Protein AF-A0A353LZI5-F1 (afdb_monomer_lite)

Structure (mmCIF, N/CA/C/O backbone):
data_AF-A0A353LZI5-F1
#
_entry.id   AF-A0A353LZI5-F1
#
loop_
_atom_site.group_PDB
_atom_site.id
_atom_site.type_symbol
_atom_site.label_atom_id
_atom_site.label_alt_id
_atom_site.label_comp_id
_atom_site.label_asym_id
_atom_site.label_entity_id
_atom_site.label_seq_id
_atom_site.pdbx_PDB_ins_code
_atom_site.Cartn_x
_atom_site.Cartn_y
_atom_site.Cartn_z
_atom_site.occupancy
_atom_site.B_iso_or_equiv
_atom_site.auth_seq_id
_atom_site.auth_comp_id
_atom_site.auth_asym_id
_atom_site.auth_atom_id
_atom_site.pdbx_PDB_model_num
ATOM 1 N N . ALA A 1 1 ? 11.999 22.921 -27.266 1.00 48.50 1 ALA A N 1
ATOM 2 C CA . ALA A 1 1 ? 13.256 23.153 -26.525 1.00 48.50 1 ALA A CA 1
ATOM 3 C C . ALA A 1 1 ? 12.913 23.659 -25.127 1.00 48.50 1 ALA A C 1
ATOM 5 O O . ALA A 1 1 ? 12.095 24.564 -25.019 1.00 48.50 1 ALA A O 1
ATOM 6 N N . ALA A 1 2 ? 13.451 23.033 -24.078 1.00 52.31 2 ALA A N 1
ATOM 7 C CA . ALA A 1 2 ? 13.257 23.454 -22.689 1.00 52.31 2 ALA A CA 1
ATOM 8 C C . ALA A 1 2 ? 13.942 24.813 -22.430 1.00 52.31 2 ALA A C 1
ATOM 10 O O . ALA A 1 2 ? 14.974 25.108 -23.028 1.00 52.31 2 ALA A O 1
ATOM 11 N N . THR A 1 3 ? 13.357 25.656 -21.578 1.00 60.66 3 THR A N 1
ATOM 12 C CA . THR A 1 3 ? 13.856 27.009 -21.280 1.00 60.66 3 THR A CA 1
ATOM 13 C C . THR A 1 3 ? 15.207 26.988 -20.537 1.00 60.66 3 THR A C 1
ATOM 15 O O . THR A 1 3 ? 15.483 26.030 -19.812 1.00 60.66 3 THR A O 1
ATOM 18 N N . PRO A 1 4 ? 16.030 28.058 -20.622 1.00 64.25 4 PRO A N 1
ATOM 19 C CA . PRO A 1 4 ? 17.327 28.165 -19.926 1.00 64.25 4 PRO A CA 1
ATOM 20 C C . PRO A 1 4 ? 17.268 27.943 -18.400 1.00 64.25 4 PRO A C 1
ATOM 22 O O . PRO A 1 4 ? 18.258 27.586 -17.761 1.00 64.25 4 PRO A O 1
ATOM 25 N N . TYR A 1 5 ? 16.086 28.130 -17.807 1.00 63.91 5 TYR A N 1
ATOM 26 C CA . TYR A 1 5 ? 15.803 27.863 -16.396 1.00 63.91 5 TYR A CA 1
ATOM 27 C C . TYR A 1 5 ? 15.855 26.369 -16.042 1.00 63.91 5 TYR A C 1
ATOM 29 O O . TYR A 1 5 ? 16.251 26.001 -14.937 1.00 63.91 5 TYR A O 1
ATOM 37 N N . LEU A 1 6 ? 15.463 25.500 -16.976 1.00 56.94 6 LEU A N 1
ATOM 38 C CA . LEU A 1 6 ? 15.474 24.053 -16.778 1.00 56.94 6 LEU A CA 1
ATOM 39 C C . LEU A 1 6 ? 16.879 23.470 -16.972 1.00 56.94 6 LEU A C 1
ATOM 41 O O . LEU A 1 6 ? 17.226 22.511 -16.292 1.00 56.94 6 LEU A O 1
ATOM 45 N N . SER A 1 7 ? 17.715 24.078 -17.821 1.00 58.09 7 SER A N 1
ATOM 46 C CA . SER A 1 7 ? 19.085 23.609 -18.086 1.00 58.09 7 SER A CA 1
ATOM 47 C C . SER A 1 7 ? 20.073 23.836 -16.936 1.00 58.09 7 SER A C 1
ATOM 49 O O . SER A 1 7 ? 21.088 23.149 -16.868 1.00 58.09 7 SER A O 1
ATOM 51 N N . SER A 1 8 ? 19.805 24.779 -16.026 1.00 66.25 8 SER A N 1
ATOM 52 C CA . SER A 1 8 ? 20.665 25.039 -14.857 1.00 66.25 8 SER A CA 1
ATOM 53 C C . SER A 1 8 ? 20.353 24.133 -13.662 1.00 66.25 8 SER A C 1
ATOM 55 O O . SER A 1 8 ? 21.156 24.023 -12.733 1.00 66.25 8 SER A O 1
ATOM 57 N N . LYS A 1 9 ? 19.202 23.453 -13.673 1.00 54.34 9 LYS A N 1
ATOM 58 C CA . LYS A 1 9 ? 18.835 22.479 -12.648 1.00 54.34 9 LYS A CA 1
ATOM 59 C C . LYS A 1 9 ? 19.302 21.096 -13.102 1.00 54.34 9 LYS A C 1
ATOM 61 O O . LYS A 1 9 ? 18.987 20.660 -14.202 1.00 54.34 9 LYS A O 1
ATOM 66 N N . LYS A 1 10 ? 20.016 20.369 -12.235 1.00 53.50 10 LYS A N 1
ATOM 67 C CA . LYS A 1 10 ? 20.370 18.948 -12.429 1.00 53.50 10 LYS A CA 1
ATOM 68 C C . LYS A 1 10 ? 19.124 18.052 -12.307 1.00 53.50 10 LYS A C 1
ATOM 70 O O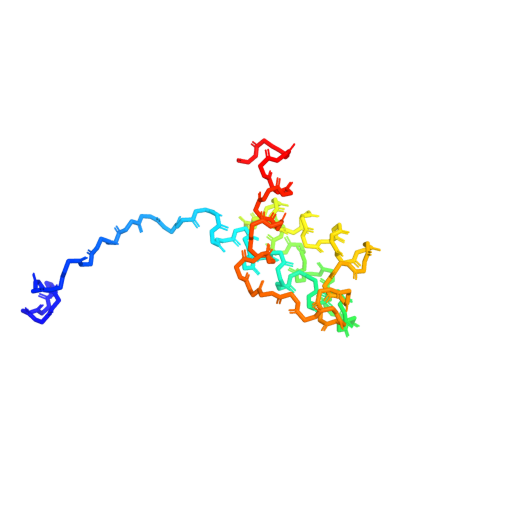 . LYS A 1 10 ? 19.065 17.181 -11.443 1.00 53.50 10 LYS A O 1
ATOM 75 N N . ILE A 1 11 ? 18.101 18.295 -13.123 1.00 60.06 11 ILE A N 1
ATOM 76 C CA . ILE A 1 11 ? 16.886 17.484 -13.162 1.00 60.06 11 ILE A CA 1
ATOM 77 C C . ILE A 1 11 ? 17.226 16.231 -13.961 1.00 60.06 11 ILE A C 1
ATOM 79 O O . ILE A 1 11 ? 17.245 16.241 -15.189 1.00 60.06 11 ILE A O 1
ATOM 83 N N . LYS A 1 12 ? 17.533 15.145 -13.252 1.00 53.56 12 LYS A N 1
ATOM 84 C CA . LYS A 1 12 ? 17.519 13.813 -13.847 1.00 53.56 12 LYS A CA 1
ATOM 85 C C . LYS A 1 12 ? 16.055 13.430 -14.036 1.00 53.56 12 LYS A C 1
ATOM 87 O O . LYS A 1 12 ? 15.402 13.023 -13.082 1.00 53.56 12 LYS A O 1
ATOM 92 N N . VAL A 1 13 ? 15.533 13.595 -15.247 1.00 51.12 13 VAL A N 1
ATOM 93 C CA . VAL A 1 13 ? 14.260 12.976 -15.630 1.00 51.12 13 VAL A CA 1
ATOM 94 C C . VAL A 1 13 ? 14.570 11.507 -15.906 1.00 51.12 13 VAL A C 1
ATOM 96 O O . VAL A 1 13 ? 14.896 11.128 -17.027 1.00 51.12 13 VAL A O 1
ATOM 99 N N . GLY A 1 14 ? 14.611 10.703 -14.844 1.00 53.62 14 GLY A N 1
ATOM 100 C CA . GLY A 1 14 ? 14.567 9.252 -14.983 1.00 53.62 14 GLY A CA 1
ATOM 101 C C . GLY A 1 14 ? 13.174 8.839 -15.449 1.00 53.62 14 GLY A C 1
ATOM 102 O O . GLY A 1 14 ? 12.200 9.538 -15.163 1.00 53.62 14 GLY A O 1
ATOM 103 N N . MET A 1 15 ? 13.075 7.711 -16.155 1.00 51.12 15 MET A N 1
ATOM 104 C CA . MET A 1 15 ? 11.809 6.972 -16.244 1.00 51.12 15 MET A CA 1
ATOM 105 C C . MET A 1 15 ? 11.230 6.874 -14.827 1.00 51.12 15 MET A C 1
ATOM 107 O O . MET A 1 15 ? 12.009 6.706 -13.885 1.00 51.12 15 MET A O 1
ATOM 111 N N . ALA A 1 16 ? 9.917 7.078 -14.675 1.00 56.31 16 ALA A N 1
ATOM 112 C CA . ALA A 1 16 ? 9.259 7.060 -13.372 1.00 56.31 16 ALA A CA 1
ATOM 113 C C . ALA A 1 16 ? 9.767 5.861 -12.563 1.00 56.31 16 ALA A C 1
ATOM 115 O O . ALA A 1 16 ? 9.786 4.742 -13.072 1.00 56.31 16 ALA A O 1
ATOM 116 N N . ASP A 1 17 ? 10.269 6.122 -11.356 1.00 75.12 17 ASP A N 1
ATOM 117 C CA . ASP A 1 17 ? 10.768 5.066 -10.485 1.00 75.12 17 ASP A CA 1
ATOM 118 C C . ASP A 1 17 ? 9.596 4.121 -10.212 1.00 75.12 17 ASP A C 1
ATOM 120 O O . ASP A 1 17 ? 8.626 4.516 -9.561 1.00 75.12 17 ASP A O 1
ATOM 124 N N . THR A 1 18 ? 9.656 2.903 -10.751 1.00 82.31 18 THR A N 1
ATOM 125 C CA . THR A 1 18 ? 8.595 1.896 -10.633 1.00 82.31 18 THR A CA 1
ATOM 126 C C . THR A 1 18 ? 8.257 1.639 -9.157 1.00 82.31 18 THR A C 1
ATOM 128 O O . THR A 1 18 ? 7.119 1.337 -8.805 1.00 82.31 18 THR A O 1
ATOM 131 N N . THR A 1 19 ? 9.221 1.866 -8.259 1.00 89.38 19 THR A N 1
ATOM 132 C CA . THR A 1 19 ? 9.042 1.853 -6.803 1.00 89.38 19 THR A CA 1
ATOM 133 C C . THR A 1 19 ? 8.020 2.885 -6.328 1.00 89.38 19 THR A C 1
ATOM 135 O O . THR A 1 19 ? 7.172 2.593 -5.482 1.00 89.38 19 THR A O 1
ATOM 138 N N . LEU A 1 20 ? 8.094 4.106 -6.861 1.00 90.25 20 LEU A N 1
ATOM 139 C CA . LEU A 1 20 ? 7.189 5.191 -6.501 1.00 90.25 20 LEU A CA 1
ATOM 140 C C . LEU A 1 20 ? 5.784 4.935 -7.047 1.00 90.25 20 LEU A C 1
ATOM 142 O O . LEU A 1 20 ? 4.812 5.196 -6.342 1.00 90.25 20 LEU A O 1
ATOM 146 N N . GLU A 1 21 ? 5.680 4.392 -8.260 1.00 91.31 21 GLU A N 1
ATOM 147 C CA . GLU A 1 21 ? 4.402 3.975 -8.842 1.00 91.31 21 GLU A CA 1
ATOM 148 C C . GLU A 1 21 ? 3.722 2.905 -7.978 1.00 91.31 21 GLU A C 1
ATOM 150 O O . GLU A 1 21 ? 2.570 3.083 -7.578 1.00 91.31 21 GLU A O 1
ATOM 155 N N . VAL A 1 22 ? 4.447 1.845 -7.602 1.00 93.81 22 VAL A N 1
ATOM 156 C CA . VAL A 1 22 ? 3.928 0.796 -6.709 1.00 93.81 22 VAL A CA 1
ATOM 157 C C . VAL A 1 22 ? 3.483 1.374 -5.374 1.00 93.81 22 VAL A C 1
ATOM 159 O O . VAL A 1 22 ? 2.397 1.046 -4.896 1.00 93.81 22 VAL A O 1
ATOM 162 N N . PHE A 1 23 ? 4.292 2.252 -4.779 1.00 95.25 23 PHE A N 1
ATOM 163 C CA . PHE A 1 23 ? 3.943 2.897 -3.521 1.00 95.25 23 PHE A CA 1
ATOM 164 C C . PHE A 1 23 ? 2.647 3.711 -3.638 1.00 95.25 23 PHE A C 1
ATOM 166 O O . PHE A 1 23 ? 1.739 3.560 -2.820 1.00 95.25 23 PHE A O 1
ATOM 173 N N . GLN A 1 24 ? 2.532 4.546 -4.672 1.00 94.75 24 GLN A N 1
ATOM 174 C CA . GLN A 1 24 ? 1.357 5.387 -4.896 1.00 94.75 24 GLN A CA 1
ATOM 175 C C . GLN A 1 24 ? 0.104 4.552 -5.175 1.00 94.75 24 GLN A C 1
ATOM 177 O O . GLN A 1 24 ? -0.933 4.789 -4.554 1.00 94.75 24 GLN A O 1
ATOM 182 N N . LEU A 1 25 ? 0.197 3.545 -6.046 1.00 96.00 25 LEU A N 1
ATOM 183 C CA . LEU A 1 25 ? -0.934 2.676 -6.374 1.00 96.00 25 LEU A CA 1
ATOM 184 C C . LEU A 1 25 ? -1.360 1.817 -5.182 1.00 96.00 25 LEU A C 1
ATOM 186 O O . LEU A 1 25 ? -2.559 1.601 -5.001 1.00 96.00 25 LEU A O 1
ATOM 190 N N . ALA A 1 26 ? -0.431 1.394 -4.321 1.00 97.12 26 ALA A N 1
ATOM 191 C CA . ALA A 1 26 ? -0.773 0.699 -3.083 1.00 97.12 26 ALA A CA 1
ATOM 192 C C . ALA A 1 26 ? -1.595 1.587 -2.134 1.00 97.12 26 ALA A C 1
ATOM 194 O O . ALA A 1 26 ? -2.611 1.139 -1.595 1.00 97.12 26 ALA A O 1
ATOM 195 N N . LEU A 1 27 ? -1.207 2.857 -1.966 1.00 96.94 27 LEU A N 1
ATOM 196 C CA . LEU A 1 27 ? -1.954 3.811 -1.140 1.00 96.94 27 LEU A CA 1
ATOM 197 C C . LEU A 1 27 ? -3.337 4.128 -1.717 1.00 96.94 27 LEU A C 1
ATOM 199 O O . LEU A 1 27 ? -4.320 4.115 -0.977 1.00 96.94 27 LEU A O 1
ATOM 203 N N . VAL A 1 28 ? -3.425 4.393 -3.025 1.00 96.88 28 VAL A N 1
ATOM 204 C CA . VAL A 1 28 ? -4.702 4.676 -3.702 1.00 96.88 28 VAL A CA 1
ATOM 205 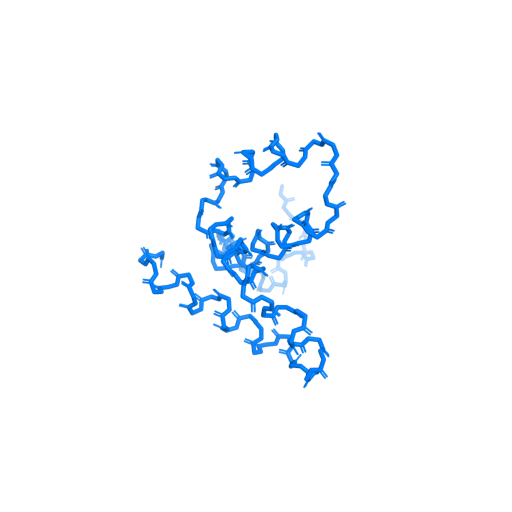C C . VAL A 1 28 ? -5.638 3.477 -3.591 1.00 96.88 28 VAL A C 1
ATOM 207 O O . VAL A 1 28 ? -6.800 3.640 -3.229 1.00 96.88 28 VAL A O 1
ATOM 210 N N . THR A 1 29 ? -5.124 2.266 -3.809 1.00 97.19 29 THR A N 1
ATOM 211 C CA . THR A 1 29 ? -5.895 1.027 -3.652 1.00 97.19 29 THR A CA 1
ATOM 212 C C . THR A 1 29 ? -6.476 0.910 -2.246 1.00 97.19 29 THR A C 1
ATOM 214 O O . THR A 1 29 ? -7.680 0.720 -2.087 1.00 97.19 29 THR A O 1
ATOM 217 N N . ALA A 1 30 ? -5.648 1.075 -1.209 1.00 96.81 30 ALA A N 1
ATOM 218 C CA . ALA A 1 30 ? -6.101 0.995 0.179 1.00 96.81 30 ALA A CA 1
ATOM 219 C C . ALA A 1 30 ? -7.123 2.087 0.535 1.00 96.81 30 ALA A C 1
ATOM 221 O O . ALA A 1 30 ? -8.058 1.848 1.301 1.00 96.81 30 ALA A O 1
ATOM 222 N N . PHE A 1 31 ? -6.963 3.286 -0.026 1.00 95.62 31 PHE A N 1
ATOM 223 C CA . PHE A 1 31 ? -7.900 4.386 0.161 1.00 95.62 31 PHE A CA 1
ATOM 224 C C . PHE A 1 31 ? -9.263 4.104 -0.474 1.00 95.62 31 PHE A C 1
ATOM 226 O O . PHE A 1 31 ? -10.286 4.305 0.179 1.00 95.62 31 PHE A O 1
ATOM 233 N N . GLU A 1 32 ? -9.298 3.614 -1.712 1.00 95.69 32 GLU A N 1
ATOM 234 C CA . GLU A 1 32 ? -10.568 3.319 -2.380 1.00 95.69 32 GLU A CA 1
ATOM 235 C C . GLU A 1 32 ? -11.278 2.116 -1.753 1.00 95.69 32 GLU A C 1
ATOM 237 O O . GLU A 1 32 ? -12.492 2.169 -1.548 1.00 95.69 32 GLU A O 1
ATOM 242 N N . LEU A 1 33 ? -10.528 1.094 -1.317 1.00 95.94 33 LEU A N 1
ATOM 243 C CA . LEU A 1 33 ? -11.070 -0.009 -0.515 1.00 95.94 33 LEU A CA 1
ATOM 244 C C . LEU A 1 33 ? -11.743 0.494 0.768 1.00 95.94 33 LEU A C 1
ATOM 246 O O . LEU A 1 33 ? -12.801 -0.001 1.134 1.00 95.94 33 LEU A O 1
ATOM 250 N N . LYS A 1 34 ? -11.177 1.514 1.425 1.00 95.06 34 LYS A N 1
ATOM 251 C CA . LYS A 1 34 ? -11.783 2.140 2.610 1.00 95.06 34 LYS A CA 1
ATOM 252 C C . LYS A 1 34 ? -13.071 2.911 2.295 1.00 95.06 34 LYS A C 1
ATOM 254 O O . LYS A 1 34 ? -13.923 3.040 3.168 1.00 95.06 34 LYS A O 1
ATOM 259 N N . ARG A 1 35 ? -13.182 3.507 1.104 1.00 92.69 35 ARG A N 1
ATOM 260 C CA . ARG A 1 35 ? -14.328 4.353 0.718 1.00 92.69 35 ARG A CA 1
ATOM 261 C C . ARG A 1 35 ? -15.549 3.563 0.280 1.00 92.69 35 ARG A C 1
ATOM 263 O O . ARG A 1 35 ? -16.635 4.134 0.309 1.00 92.69 35 ARG A O 1
ATOM 270 N N . GLU A 1 36 ? -15.360 2.321 -0.164 1.00 89.56 36 GLU A N 1
ATOM 271 C CA . GLU A 1 36 ? -16.438 1.407 -0.570 1.00 89.56 36 GLU A CA 1
ATOM 272 C C . GLU A 1 36 ? -17.432 2.045 -1.563 1.00 89.56 36 GLU A C 1
ATOM 274 O O . GLU A 1 36 ? -18.649 1.889 -1.469 1.00 89.56 36 GLU A O 1
ATOM 279 N N . HIS A 1 37 ? -16.924 2.818 -2.528 1.00 88.81 37 HIS A N 1
ATOM 280 C CA . HIS A 1 37 ? -17.781 3.526 -3.479 1.00 88.81 37 HIS A CA 1
ATOM 281 C C . HIS A 1 37 ? -18.372 2.581 -4.544 1.00 88.81 37 HIS A C 1
ATOM 283 O O . HIS A 1 37 ? -17.790 1.558 -4.895 1.00 88.81 37 HIS A O 1
ATOM 289 N N . SER A 1 38 ? -19.504 2.956 -5.148 1.00 90.25 38 SER A N 1
ATOM 290 C CA . SER A 1 38 ? -20.277 2.104 -6.079 1.00 90.25 38 SER A CA 1
ATOM 291 C C . SER A 1 38 ? -19.539 1.624 -7.338 1.00 90.25 38 SER A C 1
ATOM 293 O O . SER A 1 38 ? -20.008 0.708 -8.005 1.00 90.25 38 SER A O 1
ATOM 295 N N . ARG A 1 39 ? -18.396 2.230 -7.675 1.00 92.00 39 ARG A N 1
ATOM 296 C CA . ARG A 1 39 ? -17.556 1.869 -8.834 1.00 92.00 39 ARG A CA 1
ATOM 297 C C . ARG A 1 39 ? -16.209 1.275 -8.422 1.00 92.00 39 ARG A C 1
ATOM 299 O O . ARG A 1 39 ? -15.267 1.317 -9.207 1.00 92.00 39 ARG A O 1
ATOM 306 N N . LEU A 1 40 ? -16.091 0.804 -7.181 1.00 92.19 40 LEU A N 1
ATOM 307 C CA . LEU A 1 40 ? -14.830 0.323 -6.623 1.00 92.19 40 LEU A CA 1
ATOM 308 C C . LEU A 1 40 ? -14.209 -0.766 -7.499 1.00 92.19 40 LEU A C 1
ATOM 310 O O . LEU A 1 40 ? -13.042 -0.665 -7.854 1.00 92.19 40 LEU A O 1
ATOM 314 N N . THR A 1 41 ? -14.999 -1.762 -7.899 1.00 91.88 41 THR A N 1
ATOM 315 C CA . THR A 1 41 ? -14.524 -2.877 -8.727 1.00 91.88 41 THR A CA 1
ATOM 316 C C . THR A 1 41 ? -13.949 -2.398 -10.058 1.00 91.88 41 THR A C 1
ATOM 318 O O . THR A 1 41 ? -12.798 -2.691 -10.354 1.00 91.88 41 THR A O 1
ATOM 321 N N . GLU A 1 42 ? -14.697 -1.581 -10.80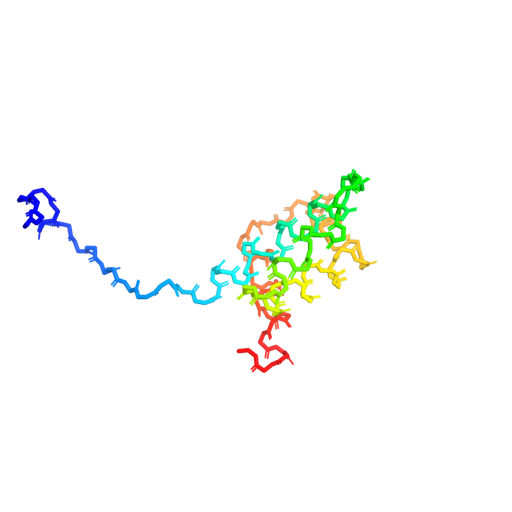8 1.00 92.81 42 GLU A N 1
ATOM 322 C CA . GLU A 1 42 ? -14.246 -1.018 -12.092 1.00 92.81 42 GLU A CA 1
ATOM 323 C C . GLU A 1 42 ? -12.965 -0.185 -11.928 1.00 92.81 42 GLU A C 1
ATOM 325 O O . GLU A 1 42 ? -12.066 -0.216 -12.768 1.00 92.81 42 GLU A O 1
ATOM 330 N N . PHE A 1 43 ? -12.867 0.577 -10.836 1.00 93.25 43 PHE A N 1
ATOM 331 C CA . PHE A 1 43 ? -11.691 1.391 -10.565 1.00 93.25 43 PHE A CA 1
ATOM 332 C C . PHE A 1 43 ? -10.465 0.530 -10.243 1.00 93.25 43 PHE A C 1
ATOM 334 O O . PHE A 1 43 ? -9.404 0.743 -10.827 1.00 93.25 43 PHE A O 1
ATOM 341 N N . LEU A 1 44 ? -10.611 -0.470 -9.370 1.00 93.25 44 LEU A N 1
AT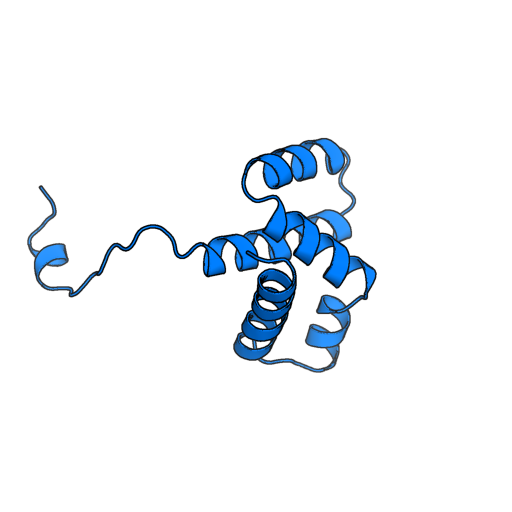OM 342 C CA . LEU A 1 44 ? -9.527 -1.387 -9.022 1.00 93.25 44 LEU A CA 1
ATOM 343 C C . LEU A 1 44 ? -9.068 -2.220 -10.223 1.00 93.25 44 LEU A C 1
ATOM 345 O O . LEU A 1 44 ? -7.871 -2.437 -10.368 1.00 93.25 44 LEU A O 1
ATOM 349 N N . GLU A 1 45 ? -9.974 -2.631 -11.112 1.00 94.69 45 GLU A N 1
ATOM 350 C CA . GLU A 1 45 ? -9.626 -3.333 -12.356 1.00 94.69 45 GLU A CA 1
ATOM 351 C C . GLU A 1 45 ? -8.742 -2.481 -13.279 1.00 94.69 45 GLU A C 1
ATOM 353 O O . GLU A 1 45 ? -7.780 -2.986 -13.867 1.00 94.69 45 GLU A O 1
ATOM 358 N N . ARG A 1 46 ? -9.016 -1.172 -13.371 1.00 93.94 46 ARG A N 1
ATOM 359 C CA . ARG A 1 46 ? -8.163 -0.238 -14.122 1.00 93.94 46 ARG A CA 1
ATOM 360 C C . ARG A 1 46 ? -6.782 -0.121 -13.490 1.00 93.94 46 ARG A C 1
ATOM 362 O O . ARG A 1 46 ? -5.791 -0.338 -14.175 1.00 93.94 46 ARG A O 1
ATOM 369 N N . LEU A 1 47 ? -6.716 0.114 -12.179 1.00 92.75 47 LEU A N 1
ATOM 370 C CA . LEU A 1 47 ? -5.432 0.189 -11.475 1.00 92.75 47 LEU A CA 1
ATOM 371 C C . LEU A 1 47 ? -4.633 -1.117 -11.579 1.00 92.75 47 LEU A C 1
ATOM 373 O O . LEU A 1 47 ? -3.411 -1.083 -11.682 1.00 92.75 47 LEU A O 1
ATOM 377 N N . GLN A 1 48 ? -5.311 -2.267 -11.553 1.00 93.75 48 GLN A N 1
ATOM 378 C CA . GLN A 1 48 ? -4.684 -3.585 -11.658 1.00 93.75 48 GLN A CA 1
ATOM 379 C C . GLN A 1 48 ? -4.059 -3.790 -13.041 1.00 93.75 48 GLN A C 1
ATOM 381 O O . GLN A 1 48 ? -3.047 -4.481 -13.151 1.00 93.75 48 GLN A O 1
ATOM 386 N N . SER A 1 49 ? -4.657 -3.196 -14.077 1.00 91.94 49 SER A N 1
ATOM 387 C CA . SER A 1 49 ? -4.131 -3.218 -15.444 1.00 91.94 49 SER A CA 1
ATOM 388 C C . SER A 1 49 ? -2.885 -2.340 -15.592 1.00 91.94 49 SER A C 1
ATOM 390 O O . SER A 1 49 ? -1.985 -2.705 -16.344 1.00 91.94 49 SER A O 1
ATOM 392 N N . ASP A 1 50 ? -2.814 -1.232 -14.848 1.00 89.44 50 ASP A N 1
ATOM 393 C CA . ASP A 1 50 ? -1.679 -0.303 -14.873 1.00 89.44 50 ASP A CA 1
ATOM 394 C C . ASP A 1 50 ? -0.507 -0.801 -14.004 1.00 89.44 50 ASP A C 1
ATOM 396 O O . ASP A 1 50 ? 0.618 -0.930 -14.482 1.00 89.44 50 ASP A O 1
ATOM 400 N N . CYS A 1 51 ? -0.761 -1.136 -12.732 1.00 92.88 51 CYS A N 1
ATOM 401 C CA . CYS A 1 51 ? 0.257 -1.624 -11.799 1.00 92.88 51 CYS A CA 1
ATOM 402 C C . CYS A 1 51 ? -0.288 -2.775 -10.929 1.00 92.88 51 CYS A C 1
ATOM 404 O O . CYS A 1 51 ? -0.749 -2.559 -9.797 1.00 92.88 51 CYS A O 1
ATOM 406 N N . PRO A 1 52 ? -0.195 -4.031 -11.406 1.00 94.75 52 PRO A N 1
ATOM 407 C CA . PRO A 1 52 ? -0.766 -5.180 -10.708 1.00 94.75 52 PRO A CA 1
ATOM 408 C C . PRO A 1 52 ? -0.142 -5.418 -9.328 1.00 94.75 52 PRO A C 1
ATOM 410 O O . PRO A 1 52 ? -0.820 -5.863 -8.400 1.00 94.75 52 PRO A O 1
ATOM 413 N N . VAL A 1 53 ? 1.147 -5.100 -9.176 1.00 95.50 53 VAL A N 1
ATOM 414 C CA . VAL A 1 53 ? 1.870 -5.236 -7.905 1.00 95.50 53 VAL A CA 1
ATOM 415 C C . VAL A 1 53 ? 1.401 -4.195 -6.892 1.00 95.50 53 VAL A C 1
ATOM 417 O O . VAL A 1 53 ? 1.146 -4.551 -5.742 1.00 95.50 53 VAL A O 1
ATOM 420 N N . GLY A 1 54 ? 1.228 -2.937 -7.311 1.00 95.25 54 GLY A N 1
ATOM 421 C CA . GLY A 1 54 ? 0.725 -1.867 -6.449 1.00 95.25 54 GLY A CA 1
ATOM 422 C C . GLY A 1 54 ? -0.649 -2.201 -5.872 1.00 95.25 54 GLY A C 1
ATOM 423 O O . GLY A 1 54 ? -0.845 -2.130 -4.657 1.00 95.25 54 GLY A O 1
ATOM 424 N N . VAL A 1 55 ? -1.574 -2.671 -6.714 1.00 96.62 55 VAL A N 1
ATOM 425 C CA . VAL A 1 55 ? -2.917 -3.078 -6.268 1.00 96.62 55 VAL A CA 1
ATOM 426 C C . VAL A 1 55 ? -2.868 -4.282 -5.328 1.00 96.62 55 VAL A C 1
ATOM 428 O O . VAL A 1 55 ? -3.532 -4.280 -4.286 1.00 96.62 55 VAL A O 1
ATOM 431 N N . ALA A 1 56 ? -2.045 -5.291 -5.628 1.00 97.19 56 ALA A N 1
ATOM 432 C CA . ALA A 1 56 ? -1.897 -6.462 -4.767 1.00 97.19 56 ALA A CA 1
ATOM 433 C C . ALA A 1 56 ? -1.350 -6.095 -3.375 1.00 97.19 56 ALA A C 1
ATOM 435 O O . ALA A 1 56 ? -1.882 -6.547 -2.358 1.00 97.19 56 ALA A O 1
ATOM 436 N N . VAL A 1 57 ? -0.313 -5.254 -3.319 1.00 97.38 57 VAL A N 1
ATOM 437 C CA . VAL A 1 57 ? 0.286 -4.780 -2.063 1.00 97.38 57 VAL A CA 1
ATOM 438 C C . VAL A 1 57 ? -0.701 -3.919 -1.277 1.00 97.38 57 VAL A C 1
ATOM 440 O O . VAL A 1 57 ? -0.915 -4.172 -0.091 1.00 97.38 57 VAL A O 1
ATOM 443 N N . GLY A 1 58 ? -1.349 -2.948 -1.927 1.00 97.12 58 GLY A N 1
ATOM 444 C CA . GLY A 1 58 ? -2.339 -2.080 -1.288 1.00 97.12 58 GLY A CA 1
ATOM 445 C C . GLY A 1 58 ? -3.506 -2.861 -0.691 1.00 97.12 58 GLY A C 1
ATOM 446 O O . GLY A 1 58 ? -3.881 -2.638 0.460 1.00 97.12 58 GLY A O 1
ATOM 447 N N . THR A 1 59 ? -4.023 -3.837 -1.439 1.00 97.50 59 THR A N 1
ATOM 448 C CA . THR A 1 59 ? -5.102 -4.725 -0.987 1.00 97.50 59 THR A CA 1
ATOM 449 C C . THR A 1 59 ? -4.687 -5.551 0.226 1.00 97.50 59 THR A C 1
ATOM 451 O O . THR A 1 59 ? -5.441 -5.653 1.193 1.00 97.50 59 THR A O 1
ATOM 454 N N . GLU A 1 60 ? -3.492 -6.140 0.202 1.00 97.38 60 GLU A N 1
ATOM 455 C CA . GLU A 1 60 ? -2.999 -6.967 1.304 1.00 97.38 60 GLU A CA 1
ATOM 456 C C . GLU A 1 60 ? -2.775 -6.145 2.579 1.00 97.38 60 GLU A C 1
ATOM 458 O O . GLU A 1 60 ? -3.242 -6.517 3.656 1.00 97.38 60 GLU A O 1
ATOM 463 N N . LEU A 1 61 ? -2.097 -5.001 2.467 1.00 97.62 61 LEU A N 1
ATOM 464 C CA . LEU A 1 61 ? -1.838 -4.125 3.610 1.00 97.62 61 LEU A CA 1
ATOM 465 C C . LEU A 1 61 ? -3.134 -3.535 4.180 1.00 97.62 61 LEU A C 1
ATOM 467 O O . LEU A 1 61 ? -3.259 -3.405 5.399 1.00 97.62 61 LEU A O 1
ATOM 471 N N . PHE A 1 62 ? -4.123 -3.248 3.328 1.00 97.62 62 PHE A N 1
ATOM 472 C CA . PHE A 1 62 ? -5.461 -2.862 3.770 1.00 97.62 62 PHE A CA 1
ATOM 473 C C . PHE A 1 62 ? -6.141 -3.979 4.572 1.00 97.62 62 PHE A C 1
ATOM 475 O O . PHE A 1 62 ? -6.580 -3.733 5.694 1.00 97.62 62 PHE A O 1
ATOM 482 N N . LYS A 1 63 ? -6.161 -5.218 4.055 1.00 97.38 63 LYS A N 1
ATOM 483 C CA . LYS A 1 63 ? -6.743 -6.383 4.751 1.00 97.38 63 LYS A CA 1
ATOM 484 C C . LYS A 1 63 ? -6.090 -6.652 6.108 1.00 97.38 63 LYS A C 1
ATOM 486 O O . LYS A 1 63 ? -6.774 -7.050 7.045 1.00 97.38 63 LYS A O 1
ATOM 491 N N . ARG A 1 64 ? -4.783 -6.406 6.231 1.00 97.12 64 ARG A N 1
ATOM 492 C CA . ARG A 1 64 ? -4.039 -6.519 7.498 1.00 97.12 64 ARG A CA 1
ATOM 493 C C . ARG A 1 64 ? -4.292 -5.364 8.469 1.00 97.12 64 ARG A C 1
ATOM 495 O O . ARG A 1 64 ? -3.820 -5.418 9.598 1.00 97.12 64 ARG A O 1
ATOM 502 N N . GLY A 1 65 ? -4.980 -4.305 8.044 1.00 97.44 65 GLY A N 1
ATOM 503 C CA . GLY A 1 65 ? -5.169 -3.094 8.842 1.00 97.44 65 GLY A CA 1
ATOM 504 C C . GLY A 1 65 ? -3.892 -2.266 9.023 1.00 97.44 65 GLY A C 1
ATOM 505 O O . GLY A 1 65 ? -3.865 -1.382 9.880 1.00 97.44 65 GLY A O 1
ATOM 506 N N . TYR A 1 66 ? -2.853 -2.515 8.216 1.00 98.19 66 TYR A N 1
ATOM 507 C CA . TYR A 1 66 ? -1.525 -1.917 8.377 1.00 98.19 66 TYR A CA 1
ATOM 508 C C . TYR A 1 66 ? -1.580 -0.384 8.387 1.00 98.19 66 TYR A C 1
ATOM 510 O O . TYR A 1 66 ? -1.044 0.245 9.292 1.00 98.19 66 TYR A O 1
ATOM 518 N N . PHE A 1 67 ? -2.286 0.240 7.438 1.00 97.00 67 PHE A N 1
ATOM 519 C CA . PHE A 1 67 ? -2.355 1.707 7.363 1.00 97.00 67 PHE A CA 1
ATOM 520 C C . PHE A 1 67 ? -3.070 2.333 8.567 1.00 97.00 67 PHE A C 1
ATOM 522 O O . PHE A 1 67 ? -2.670 3.393 9.044 1.00 97.00 67 PHE A O 1
ATOM 529 N N . SER A 1 68 ? -4.098 1.668 9.097 1.00 96.62 68 SER A N 1
ATOM 530 C CA . SER A 1 68 ? -4.778 2.106 10.321 1.00 96.62 68 SER A CA 1
ATOM 531 C C . SER A 1 68 ? -3.845 2.020 11.530 1.00 96.62 68 SER A C 1
ATOM 533 O O . SER A 1 68 ? -3.832 2.927 12.362 1.00 96.62 68 SER A O 1
ATOM 535 N N . GLN A 1 69 ? -3.036 0.959 11.608 1.00 97.88 69 GLN A N 1
ATOM 536 C CA . GLN A 1 69 ? -2.021 0.799 12.645 1.00 97.88 69 GLN A CA 1
ATOM 537 C C . GLN A 1 69 ? -0.915 1.855 12.526 1.00 97.88 69 GLN A C 1
ATOM 539 O O . GLN A 1 69 ? -0.604 2.510 13.515 1.00 97.88 69 GLN A O 1
ATOM 544 N N . ALA A 1 70 ? -0.393 2.086 11.321 1.00 97.25 70 ALA A N 1
ATOM 545 C CA . ALA A 1 70 ? 0.641 3.081 11.054 1.00 97.25 70 ALA A CA 1
ATOM 546 C C . ALA A 1 70 ? 0.203 4.496 11.467 1.00 97.25 70 ALA A C 1
ATOM 548 O O . ALA A 1 70 ? 0.990 5.243 12.042 1.00 97.25 70 ALA A O 1
ATOM 549 N N . ILE A 1 71 ? -1.068 4.855 11.241 1.00 96.12 71 ILE A N 1
ATOM 550 C CA . ILE A 1 71 ? -1.637 6.120 11.729 1.00 96.12 71 ILE A CA 1
ATOM 551 C C . ILE A 1 71 ? -1.694 6.133 13.261 1.00 96.12 71 ILE A C 1
ATOM 553 O O . ILE A 1 71 ? -1.265 7.102 13.883 1.00 96.12 71 ILE A O 1
ATOM 557 N N . LYS A 1 72 ? -2.218 5.065 13.876 1.00 97.94 72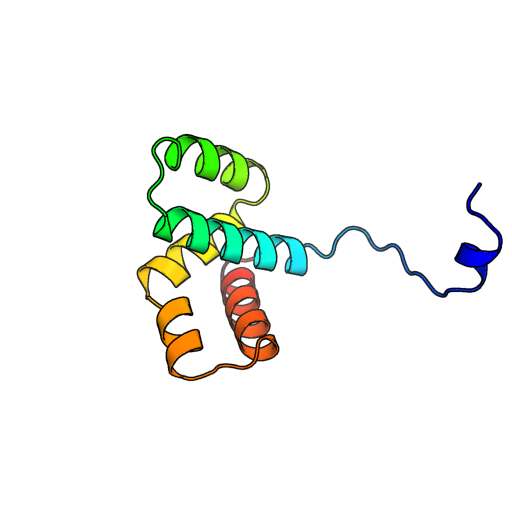 LYS A N 1
ATOM 558 C CA . LYS A 1 72 ? -2.373 4.963 15.336 1.00 97.94 72 LYS A CA 1
ATOM 559 C C . LYS A 1 72 ? -1.033 5.050 16.072 1.00 97.94 72 LYS A C 1
ATOM 561 O O . LYS A 1 72 ? -0.961 5.657 17.135 1.00 97.94 72 LYS A O 1
ATOM 566 N N . GLU A 1 73 ? 0.004 4.439 15.514 1.00 97.81 73 GLU A N 1
ATOM 567 C CA . GLU A 1 73 ? 1.356 4.394 16.079 1.00 97.81 73 GLU A CA 1
ATOM 568 C C . GLU A 1 73 ? 2.261 5.524 15.557 1.00 97.81 73 GLU A C 1
ATOM 570 O O . GLU A 1 73 ? 3.431 5.595 15.922 1.00 97.81 73 GLU A O 1
ATOM 575 N N . ASN A 1 74 ? 1.713 6.436 14.746 1.00 97.31 74 ASN A N 1
ATOM 576 C CA . ASN A 1 74 ? 2.395 7.608 14.200 1.00 97.31 74 ASN A CA 1
ATOM 577 C C . ASN A 1 74 ? 3.692 7.270 13.439 1.00 97.31 74 ASN A C 1
ATOM 579 O O . ASN A 1 74 ? 4.739 7.889 13.649 1.00 97.31 74 ASN A O 1
ATOM 583 N N . TYR A 1 75 ? 3.625 6.269 12.557 1.00 97.81 75 TYR A N 1
ATOM 584 C CA . TYR A 1 75 ? 4.774 5.855 11.756 1.00 97.81 75 TYR A CA 1
ATOM 585 C C . TYR A 1 75 ? 5.242 7.001 10.854 1.00 97.81 75 TYR A C 1
ATOM 587 O O . TYR A 1 75 ? 4.421 7.664 10.209 1.00 97.81 75 TYR A O 1
ATOM 595 N N . PRO A 1 76 ? 6.561 7.227 10.737 1.00 97.25 76 PRO A N 1
ATOM 596 C CA . PRO A 1 76 ? 7.082 8.181 9.778 1.00 97.25 76 PRO A CA 1
ATOM 597 C C . PRO A 1 76 ? 6.793 7.699 8.353 1.00 97.25 76 PRO A C 1
ATOM 599 O O . PRO A 1 76 ? 6.923 6.516 8.037 1.00 97.25 76 PRO A O 1
ATOM 602 N N . ALA A 1 77 ? 6.477 8.634 7.454 1.00 92.75 77 ALA A N 1
ATOM 603 C CA . ALA A 1 77 ? 6.166 8.317 6.057 1.00 92.75 77 ALA A CA 1
ATOM 604 C C . ALA A 1 77 ? 7.279 7.510 5.361 1.00 92.75 77 ALA A C 1
ATOM 606 O O . ALA A 1 77 ? 6.992 6.649 4.535 1.00 92.75 77 ALA A O 1
ATOM 607 N N . GLY A 1 78 ? 8.544 7.745 5.730 1.00 94.62 78 GLY A N 1
ATOM 608 C CA . GLY A 1 78 ? 9.679 6.971 5.229 1.00 94.62 78 GLY A CA 1
ATOM 609 C C . GLY A 1 78 ? 9.625 5.491 5.619 1.00 94.62 78 GLY A C 1
ATOM 610 O O . GLY A 1 78 ? 9.943 4.648 4.790 1.00 94.62 78 GLY A O 1
ATOM 611 N N . GLN A 1 79 ? 9.174 5.161 6.833 1.00 97.19 79 GLN A N 1
ATOM 612 C CA . GLN A 1 79 ? 8.979 3.768 7.248 1.00 97.19 79 GLN A CA 1
ATOM 613 C C . GLN A 1 79 ? 7.841 3.125 6.455 1.00 97.19 79 GLN A C 1
ATOM 615 O O . GLN A 1 79 ? 8.026 2.054 5.892 1.00 97.19 79 GLN A O 1
ATOM 620 N N . VAL A 1 80 ? 6.705 3.819 6.323 1.00 97.31 80 VAL A N 1
ATOM 621 C CA . VAL A 1 80 ? 5.567 3.340 5.519 1.00 97.31 80 VAL A CA 1
ATOM 622 C C . VAL A 1 80 ? 5.988 3.064 4.076 1.00 97.31 80 VAL A C 1
ATOM 624 O O . VAL A 1 80 ? 5.606 2.050 3.499 1.00 97.31 80 VAL A O 1
ATOM 627 N N . PHE A 1 81 ? 6.818 3.933 3.499 1.00 96.00 81 PHE A N 1
ATOM 628 C CA . PHE A 1 81 ? 7.394 3.720 2.177 1.00 96.00 81 PHE A CA 1
ATOM 629 C C . PHE A 1 81 ? 8.245 2.449 2.114 1.00 96.00 81 PHE A C 1
ATOM 631 O O . PHE A 1 81 ? 8.015 1.613 1.243 1.00 96.00 81 PHE A O 1
ATOM 638 N N . GLN A 1 82 ? 9.189 2.274 3.043 1.00 95.75 82 GLN A N 1
ATOM 639 C CA . GLN A 1 82 ? 10.052 1.088 3.082 1.00 95.75 82 GLN A CA 1
ATOM 640 C C . GLN A 1 82 ? 9.253 -0.205 3.261 1.00 95.75 82 GLN A C 1
ATOM 642 O O . GLN A 1 82 ? 9.534 -1.186 2.582 1.00 95.75 82 GLN A O 1
ATOM 647 N N . ASP A 1 83 ? 8.230 -0.203 4.112 1.00 96.44 83 ASP A N 1
ATOM 648 C CA . ASP A 1 83 ? 7.402 -1.381 4.368 1.00 96.44 83 ASP A CA 1
ATOM 649 C C . ASP A 1 83 ? 6.570 -1.765 3.136 1.00 96.44 83 ASP A C 1
ATOM 651 O O . ASP A 1 83 ? 6.525 -2.935 2.748 1.00 96.44 83 ASP A O 1
ATOM 655 N N . VAL A 1 84 ? 5.937 -0.782 2.484 1.00 96.06 84 VAL A N 1
ATOM 656 C CA . VAL A 1 84 ? 5.148 -0.997 1.259 1.00 96.06 84 VAL A CA 1
ATOM 657 C C . VAL A 1 84 ? 6.040 -1.511 0.127 1.00 96.06 84 VAL A C 1
ATOM 659 O O . VAL A 1 84 ? 5.704 -2.501 -0.525 1.00 96.06 84 VAL A O 1
ATOM 662 N N . VAL A 1 85 ? 7.197 -0.884 -0.086 1.00 94.06 85 VAL A N 1
ATOM 663 C CA . VAL A 1 85 ? 8.151 -1.284 -1.129 1.00 94.06 85 VAL A CA 1
ATOM 664 C C . VAL A 1 85 ? 8.780 -2.638 -0.813 1.00 94.06 85 VAL A C 1
ATOM 666 O O . VAL A 1 85 ? 8.872 -3.490 -1.690 1.00 94.06 85 VAL A O 1
ATOM 669 N N . GLY A 1 86 ? 9.145 -2.895 0.442 1.00 93.62 86 GLY A N 1
ATOM 670 C CA . GLY A 1 86 ? 9.647 -4.194 0.884 1.00 93.62 86 GLY A CA 1
ATOM 671 C C . GLY A 1 86 ? 8.630 -5.310 0.645 1.00 93.62 86 GLY A C 1
ATOM 672 O O . GLY A 1 86 ? 8.987 -6.390 0.175 1.00 93.62 86 GLY A O 1
ATOM 673 N N . CYS A 1 8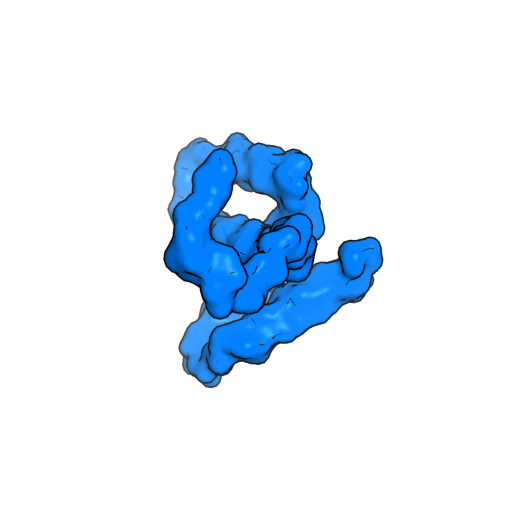7 ? 7.345 -5.030 0.876 1.00 92.06 87 CYS A N 1
ATOM 674 C CA . CYS A 1 87 ? 6.247 -5.939 0.554 1.00 92.06 87 CYS A CA 1
ATOM 675 C C . CYS A 1 87 ? 6.169 -6.243 -0.955 1.00 92.06 87 CYS A C 1
ATOM 677 O O . CYS A 1 87 ? 5.895 -7.382 -1.344 1.00 92.06 87 CYS A O 1
ATOM 679 N N . ALA A 1 88 ? 6.425 -5.247 -1.807 1.00 90.31 88 ALA A N 1
ATOM 680 C CA . ALA A 1 88 ? 6.466 -5.412 -3.258 1.00 90.31 88 ALA A CA 1
ATOM 681 C C . ALA A 1 88 ? 7.682 -6.227 -3.725 1.00 90.31 88 ALA A C 1
ATOM 683 O O . ALA A 1 88 ? 7.519 -7.172 -4.492 1.00 90.31 88 ALA A O 1
ATOM 684 N N . LEU A 1 89 ? 8.878 -5.941 -3.204 1.00 87.94 89 LEU A N 1
ATOM 685 C CA . LEU A 1 89 ? 10.114 -6.658 -3.549 1.00 87.94 89 LEU A CA 1
ATOM 686 C C . LEU A 1 89 ? 10.037 -8.153 -3.200 1.00 87.94 89 LEU A C 1
ATOM 688 O O . LEU A 1 89 ? 10.500 -9.002 -3.958 1.00 87.94 89 LEU A O 1
ATOM 692 N N . GLN A 1 90 ? 9.375 -8.508 -2.092 1.00 87.25 90 GLN A N 1
ATOM 693 C CA . GLN A 1 90 ? 9.103 -9.909 -1.731 1.00 87.25 90 GLN A CA 1
ATOM 694 C C . GLN A 1 90 ? 8.251 -10.659 -2.771 1.00 87.25 90 GLN A C 1
ATOM 696 O O . GLN A 1 90 ? 8.212 -11.887 -2.758 1.00 87.25 90 GLN A O 1
ATOM 701 N N . ARG A 1 91 ? 7.562 -9.936 -3.662 1.00 84.00 91 ARG A N 1
ATOM 702 C CA . ARG A 1 91 ? 6.731 -10.484 -4.744 1.00 84.00 91 ARG A CA 1
ATOM 703 C C . ARG A 1 91 ? 7.463 -10.537 -6.089 1.00 84.00 91 ARG A C 1
ATOM 705 O O . ARG A 1 91 ? 6.830 -10.847 -7.092 1.00 84.00 91 ARG A O 1
ATOM 712 N N . GLY A 1 92 ? 8.775 -10.284 -6.106 1.00 75.56 92 GLY A N 1
ATOM 713 C CA . GLY A 1 92 ? 9.602 -10.360 -7.313 1.00 75.56 92 GLY A CA 1
ATOM 714 C C . GLY A 1 92 ? 9.378 -9.205 -8.289 1.00 75.56 92 GLY A C 1
ATOM 715 O O . GLY A 1 92 ? 9.559 -9.394 -9.490 1.00 75.56 92 GLY A O 1
ATOM 716 N N . PHE A 1 93 ? 8.940 -8.057 -7.769 1.00 63.91 93 PHE A N 1
ATOM 717 C CA . PHE A 1 93 ? 8.858 -6.798 -8.503 1.00 63.91 93 PHE A CA 1
ATOM 718 C C . PHE A 1 93 ? 10.224 -6.119 -8.605 1.00 63.91 93 PHE A C 1
ATOM 720 O O . PHE A 1 93 ? 10.951 -6.134 -7.584 1.00 63.91 93 PHE A O 1
#

Radius of gyration: 16.13 Å; chains: 1; bounding box: 41×39×43 Å

Secondary structure (DSSP, 8-state):
---HHHHTS-----S--HHHHHHHHHHHHHHHHHHT-TTHHHHHHHHHHH-HHHHHHHHHHHHTTHHHHHHHTT--HHHHHHHHHHHHHTTT-

pLDDT: mean 87.18, std 15.02, range [48.5, 98.19]

Foldseek 3Di:
DDDPVVVVDPDPPDDPPVLVLLLVLLQVLLVLVVVVDPCNVVVLVVSCVVNVLSNVLSVVCSVVCVVVVCVVVVPDVVVSSCVSSVSSVVVVD

Sequence (93 aa):
AATPYLSSKKIKVGMADTTLEVFQLALVTAFELKREHSRLTEFLERLQSDCPVGVAVGTELFKRGYFSQAIKENYPAGQVFQDVVGCALQRGF